Protein AF-H1VRQ5-F1 (afdb_monomer_lite)

Foldseek 3Di:
DDDPDDVVVVVVVVVVVVVVVVVVVVVVVPDPQVVVCVVDVVSVVVVVVVQQVVVVVVQVVLCVLCVVLVHHGDDDRDDVSCVVCVVVSVVSVVSSVVVVVVVVCVVVVVVPPPPPPPPDDDDDDDDDDDDDDPVPDPPDDDVQVVDPDHDDPPDDDADPDPDDPPDPDDPVVVRDDPDD

InterPro domains:
  IPR012588 Exosome-associated factor Rrp6, N-terminal [PF08066] (19-109)
  IPR036397 Ribonuclease H superfamily [G3DSA:3.30.420.10] (130-179)
  IPR045092 Exosome complex exonuclease Rrp6-like [PTHR12124] (11-172)

Secondary structure (DSSP, 8-state):
-PPPPPHHHHHHHHHHHHHHHHHHHHHHHTS-HHHHHHH-HHHHHHHHHHHHHHHHHHHHHHHHHHHHHT-PPPP--SHHHHHHHHHHHHHHHHHHHHHHHHHHHHHHT-S-------------------S----TT-----GGGG-SS---SSSPP-------TT-SS-HHHHS-----

Organism: Colletotrichum higginsianum (strain IMI 349063) (NCBI:txid759273)

Structure (mmCIF, N/CA/C/O backbone):
data_AF-H1VRQ5-F1
#
_entry.id   AF-H1VRQ5-F1
#
loop_
_atom_site.group_PDB
_atom_site.id
_atom_site.type_symbol
_atom_site.label_atom_id
_atom_site.label_alt_id
_atom_site.label_comp_id
_atom_site.label_asym_id
_atom_site.label_entity_id
_atom_site.label_seq_id
_atom_site.pdbx_PDB_ins_code
_atom_site.Cartn_x
_atom_site.Cartn_y
_atom_site.Cartn_z
_atom_site.occupancy
_atom_site.B_iso_or_equiv
_atom_site.auth_seq_id
_atom_site.auth_comp_id
_atom_site.auth_asym_id
_atom_site.auth_atom_id
_atom_site.pdbx_PDB_model_num
ATOM 1 N N . MET A 1 1 ? 25.393 -6.796 2.684 1.00 33.09 1 MET A N 1
ATOM 2 C CA . MET A 1 1 ? 24.780 -7.369 1.469 1.00 33.09 1 MET A CA 1
ATOM 3 C C . MET A 1 1 ? 23.834 -8.470 1.920 1.00 33.09 1 MET A C 1
ATOM 5 O O . MET A 1 1 ? 24.240 -9.618 2.033 1.00 33.09 1 MET A O 1
ATOM 9 N N . THR A 1 2 ? 22.625 -8.101 2.333 1.00 40.09 2 THR A N 1
ATOM 10 C CA . THR A 1 2 ? 21.582 -9.053 2.734 1.00 40.09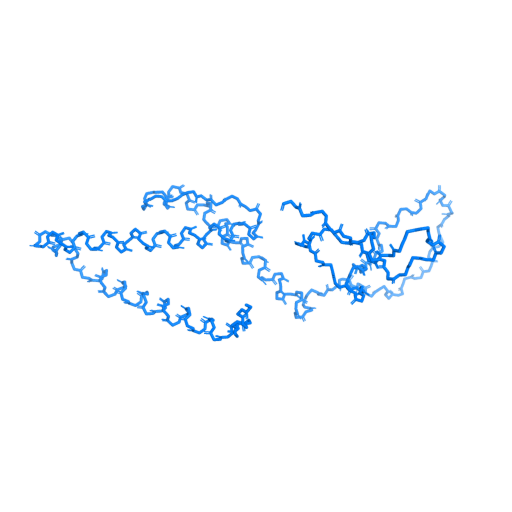 2 THR A CA 1
ATOM 11 C C . THR A 1 2 ? 21.183 -9.836 1.484 1.00 40.09 2 THR A C 1
ATOM 13 O O . THR A 1 2 ? 20.928 -9.220 0.452 1.00 40.09 2 THR A O 1
ATOM 16 N N . SER A 1 3 ? 21.201 -11.170 1.541 1.00 49.97 3 SER A N 1
ATOM 17 C CA . SER A 1 3 ? 20.662 -12.015 0.465 1.00 49.97 3 SER A CA 1
ATOM 18 C C . SER A 1 3 ? 19.262 -11.513 0.091 1.00 49.97 3 SER A C 1
ATOM 20 O O . SER A 1 3 ? 18.534 -11.134 1.016 1.00 49.97 3 SER A O 1
ATOM 22 N N . PRO A 1 4 ? 18.863 -11.500 -1.198 1.00 57.44 4 PRO A N 1
ATOM 23 C CA . PRO A 1 4 ? 17.484 -11.206 -1.562 1.00 57.44 4 PRO A CA 1
ATOM 24 C C . PRO A 1 4 ? 16.604 -12.142 -0.738 1.00 57.44 4 PRO A C 1
ATOM 26 O O . PRO A 1 4 ? 16.779 -13.361 -0.807 1.00 57.44 4 PRO A O 1
ATOM 29 N N . GLN A 1 5 ? 15.757 -11.584 0.129 1.00 63.75 5 GLN A N 1
ATOM 30 C CA . GLN A 1 5 ? 14.740 -12.391 0.785 1.00 63.75 5 GLN A CA 1
ATOM 31 C C . GLN A 1 5 ? 13.939 -13.054 -0.330 1.00 63.75 5 GLN A C 1
ATOM 33 O O . GLN A 1 5 ? 13.560 -12.391 -1.297 1.00 63.75 5 GLN A O 1
ATOM 38 N N . ASP A 1 6 ? 13.742 -14.363 -0.218 1.00 84.50 6 ASP A N 1
ATOM 39 C CA . ASP A 1 6 ? 12.850 -15.078 -1.114 1.00 84.50 6 ASP A CA 1
ATOM 40 C C . ASP A 1 6 ? 11.482 -14.384 -1.071 1.00 84.50 6 ASP A C 1
ATOM 42 O O . ASP A 1 6 ? 10.865 -14.267 -0.008 1.00 84.50 6 ASP A O 1
ATOM 46 N N . PHE A 1 7 ? 11.050 -13.857 -2.219 1.00 88.94 7 PHE A N 1
ATOM 47 C CA . PHE A 1 7 ? 9.819 -13.077 -2.335 1.00 88.94 7 PHE A CA 1
ATOM 48 C C . PHE A 1 7 ? 8.628 -13.857 -1.781 1.00 88.94 7 PHE A C 1
ATOM 50 O O . PHE A 1 7 ? 7.769 -13.271 -1.125 1.00 88.94 7 PHE A O 1
ATOM 57 N N . LYS A 1 8 ? 8.617 -15.182 -1.976 1.00 91.38 8 LYS A N 1
ATOM 58 C CA . LYS A 1 8 ? 7.551 -16.045 -1.475 1.00 91.38 8 LYS A CA 1
ATOM 59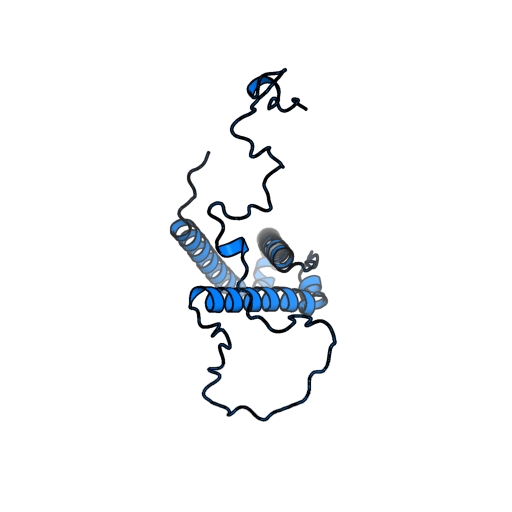 C C . LYS A 1 8 ? 7.488 -16.033 0.051 1.00 91.38 8 LYS A C 1
ATOM 61 O O . LYS A 1 8 ? 6.431 -15.791 0.624 1.00 91.38 8 LYS A O 1
ATOM 66 N N . SER A 1 9 ? 8.634 -16.189 0.704 1.00 92.69 9 SER A N 1
ATOM 67 C CA . SER A 1 9 ? 8.743 -16.096 2.161 1.00 92.69 9 SER A CA 1
ATOM 68 C C . SER A 1 9 ? 8.298 -14.727 2.701 1.00 92.69 9 SER A C 1
ATOM 70 O O . SER A 1 9 ? 7.642 -14.654 3.739 1.00 92.69 9 SER A O 1
ATOM 72 N N . LEU A 1 10 ? 8.629 -13.627 2.015 1.00 93.69 10 LEU A N 1
ATOM 73 C CA . LEU A 1 10 ? 8.163 -12.288 2.400 1.00 93.69 10 LEU A CA 1
ATOM 74 C C . LEU A 1 10 ? 6.642 -12.148 2.232 1.00 93.69 10 LEU A C 1
ATOM 76 O O . LEU A 1 10 ? 5.972 -11.684 3.155 1.00 93.69 10 LEU A O 1
ATOM 80 N N . GLN A 1 11 ? 6.107 -12.574 1.085 1.00 93.69 11 GLN A N 1
ATOM 81 C CA . GLN A 1 11 ? 4.678 -12.552 0.776 1.00 93.69 11 GLN A CA 1
ATOM 82 C C . GLN A 1 11 ? 3.874 -13.309 1.837 1.00 93.69 11 GLN A C 1
ATOM 84 O O . GLN A 1 11 ? 2.943 -12.744 2.405 1.00 93.69 11 GLN A O 1
ATOM 89 N N . ASP A 1 12 ? 4.269 -14.545 2.147 1.00 95.25 12 ASP A N 1
ATOM 90 C CA . ASP A 1 12 ? 3.547 -15.405 3.089 1.00 95.25 12 ASP A CA 1
ATOM 91 C C . ASP A 1 12 ? 3.500 -14.787 4.495 1.00 95.25 12 ASP A C 1
ATOM 93 O O . ASP A 1 12 ? 2.463 -14.803 5.160 1.00 95.25 12 ASP A O 1
ATOM 97 N N . ASN A 1 13 ? 4.605 -14.177 4.937 1.00 95.88 13 ASN A N 1
ATOM 98 C CA . ASN A 1 13 ? 4.672 -13.498 6.230 1.00 95.88 13 ASN A CA 1
ATOM 99 C C . ASN A 1 13 ? 3.766 -12.258 6.285 1.00 95.88 13 ASN A C 1
ATOM 101 O O . ASN A 1 13 ? 3.058 -12.053 7.274 1.00 95.88 13 ASN A O 1
ATOM 105 N N . VAL A 1 14 ? 3.784 -11.430 5.236 1.00 94.62 14 VAL A N 1
ATOM 106 C CA . VAL A 1 14 ? 2.966 -10.209 5.165 1.00 94.62 14 VAL A CA 1
ATOM 107 C C . VAL A 1 14 ? 1.480 -10.555 5.068 1.00 94.62 14 VAL A C 1
ATOM 109 O O . VAL A 1 14 ? 0.673 -9.967 5.788 1.00 94.62 14 VAL A O 1
ATOM 112 N N . GLU A 1 15 ? 1.111 -11.535 4.243 1.00 95.06 15 GLU A N 1
ATOM 113 C CA . GLU A 1 15 ? -0.275 -11.981 4.076 1.00 95.06 15 GLU A CA 1
ATOM 114 C C . GLU A 1 15 ? -0.834 -12.570 5.378 1.00 95.06 15 GLU A C 1
ATOM 116 O O . GLU A 1 15 ? -1.918 -12.185 5.822 1.00 95.06 15 GLU A O 1
ATOM 121 N N . ALA A 1 16 ? -0.071 -13.439 6.050 1.00 97.19 16 ALA A N 1
ATOM 122 C CA . ALA A 1 16 ? -0.476 -14.014 7.329 1.00 97.19 16 ALA A CA 1
ATOM 123 C C . ALA A 1 16 ? -0.697 -12.934 8.402 1.00 97.19 16 ALA A C 1
ATOM 125 O O . ALA A 1 16 ? -1.704 -12.970 9.119 1.00 97.19 16 ALA A O 1
ATOM 126 N N . ALA A 1 17 ? 0.211 -11.954 8.492 1.00 96.38 17 ALA A N 1
ATOM 127 C CA . ALA A 1 17 ? 0.080 -10.829 9.413 1.00 96.38 17 ALA A CA 1
ATOM 128 C C . ALA A 1 17 ? -1.158 -9.976 9.093 1.00 96.38 17 ALA A C 1
ATOM 130 O O . ALA A 1 17 ? -1.945 -9.685 9.994 1.00 96.38 17 ALA A O 1
ATOM 131 N N . LEU A 1 18 ? -1.381 -9.640 7.818 1.00 95.81 18 LEU A N 1
ATOM 132 C CA . LEU A 1 18 ? -2.536 -8.859 7.376 1.00 95.81 18 LEU A CA 1
ATOM 133 C C . LEU A 1 18 ? -3.858 -9.556 7.725 1.00 95.81 18 LEU A C 1
ATOM 135 O O . LEU A 1 18 ? -4.744 -8.943 8.321 1.00 95.81 18 LEU A O 1
ATOM 139 N N . VAL A 1 19 ? -3.982 -10.852 7.423 1.00 97.19 19 VAL A N 1
ATOM 140 C CA . VAL A 1 19 ? -5.185 -11.639 7.739 1.00 97.19 19 VAL A CA 1
ATOM 141 C C . VAL A 1 19 ? -5.435 -11.687 9.248 1.00 97.19 19 VAL A C 1
ATOM 143 O O . VAL A 1 19 ? -6.580 -11.547 9.688 1.00 97.19 19 VAL A O 1
ATOM 146 N N . ALA A 1 20 ? -4.388 -11.872 10.058 1.00 97.62 20 ALA A N 1
ATOM 147 C CA . ALA A 1 20 ? -4.506 -11.869 11.515 1.00 97.62 20 ALA A CA 1
ATOM 148 C C . ALA A 1 20 ? -4.963 -10.502 12.051 1.00 97.62 20 ALA A C 1
ATOM 150 O O . ALA A 1 20 ? -5.848 -10.445 12.914 1.00 97.62 20 ALA A O 1
ATOM 151 N N . THR A 1 21 ? -4.421 -9.409 11.510 1.00 96.31 21 THR A N 1
ATOM 152 C CA . THR A 1 21 ? -4.817 -8.045 11.874 1.00 96.31 21 THR A CA 1
ATOM 153 C C . THR A 1 21 ? -6.273 -7.773 11.507 1.00 96.31 21 THR A C 1
ATOM 155 O O . THR A 1 21 ? -7.036 -7.377 12.383 1.00 96.31 21 THR A O 1
ATOM 158 N N . VAL A 1 22 ? -6.705 -8.075 10.277 1.00 96.50 22 VAL A N 1
ATOM 159 C CA . VAL A 1 22 ? -8.101 -7.876 9.832 1.00 96.50 22 VAL A CA 1
ATOM 160 C C . VAL A 1 22 ? -9.084 -8.666 10.699 1.00 96.50 22 VAL A C 1
ATOM 162 O O . VAL A 1 22 ? -10.098 -8.129 11.144 1.00 96.50 22 VAL A O 1
ATOM 165 N N . LYS A 1 23 ? -8.777 -9.933 11.012 1.00 97.31 23 LYS A N 1
ATOM 166 C CA . LYS A 1 23 ? -9.610 -10.750 11.913 1.00 97.31 23 LYS A CA 1
ATOM 167 C C . LYS A 1 23 ? -9.708 -10.150 13.315 1.00 97.31 23 LYS A C 1
ATOM 169 O O . LYS A 1 23 ? -10.785 -10.164 13.910 1.00 97.31 23 LYS A O 1
ATOM 174 N N . SER A 1 24 ? -8.597 -9.638 13.839 1.00 96.56 24 SER A N 1
ATOM 175 C CA . SER A 1 24 ? -8.550 -9.030 15.171 1.00 96.56 24 SER A CA 1
ATOM 176 C C . SER A 1 24 ? -9.347 -7.729 15.216 1.00 96.56 24 SER A C 1
ATOM 178 O O . SER A 1 24 ? -10.164 -7.564 16.118 1.00 96.56 24 SER A O 1
ATOM 180 N N . VAL A 1 25 ? -9.186 -6.861 14.212 1.00 95.75 25 VAL A N 1
ATOM 181 C CA . VAL A 1 25 ? -9.957 -5.617 14.074 1.00 95.75 25 VAL A CA 1
ATOM 182 C C . VAL A 1 25 ? -11.450 -5.928 14.006 1.00 95.75 25 VAL A C 1
ATOM 184 O O . VAL A 1 25 ? -12.194 -5.428 14.838 1.00 95.75 25 VAL A O 1
ATOM 187 N N . ASN A 1 26 ? -11.885 -6.848 13.139 1.00 96.00 26 ASN A N 1
ATOM 188 C CA . ASN A 1 26 ? -13.300 -7.226 13.038 1.00 96.00 26 ASN A CA 1
ATOM 189 C C . ASN A 1 26 ? -13.881 -7.737 14.366 1.00 96.00 26 ASN A C 1
ATOM 191 O O . ASN A 1 26 ? -15.021 -7.431 14.709 1.00 96.00 26 ASN A O 1
ATOM 195 N N . ARG A 1 27 ? -13.102 -8.507 15.138 1.00 95.75 27 ARG A N 1
ATOM 196 C CA . ARG A 1 27 ? -13.532 -8.997 16.456 1.00 95.75 27 ARG A CA 1
ATOM 197 C C . ARG A 1 27 ? -13.683 -7.865 17.474 1.00 95.75 27 ARG A C 1
ATOM 199 O O . ARG A 1 27 ? -14.607 -7.920 18.284 1.00 95.75 27 ARG A O 1
ATOM 206 N N . VAL A 1 28 ? -12.774 -6.891 17.454 1.00 94.06 28 VAL A N 1
ATOM 207 C CA . VAL A 1 28 ? -12.795 -5.721 18.344 1.00 94.06 28 VAL A CA 1
ATOM 208 C C . VAL A 1 28 ? -13.934 -4.778 17.958 1.00 94.06 28 VAL A C 1
ATOM 210 O O . VAL A 1 28 ? -14.724 -4.411 18.818 1.00 94.06 28 VAL A O 1
ATOM 213 N N . SER A 1 29 ? -14.093 -4.469 16.670 1.00 92.19 29 SER A N 1
ATOM 214 C CA . SER A 1 29 ? -15.159 -3.605 16.144 1.00 92.19 29 SER A CA 1
ATOM 215 C C . SER A 1 29 ? -16.569 -4.158 16.362 1.00 92.19 29 SER A C 1
ATOM 217 O O . SER A 1 29 ? -17.528 -3.397 16.333 1.00 92.19 29 SER A O 1
ATOM 219 N N . ALA A 1 30 ? -16.711 -5.467 16.595 1.00 95.25 30 ALA A N 1
ATOM 220 C CA . ALA A 1 30 ? -17.986 -6.093 16.945 1.00 95.25 30 ALA A CA 1
ATOM 221 C C . ALA A 1 30 ? -18.387 -5.919 18.426 1.00 95.25 30 ALA A C 1
ATOM 223 O O . ALA A 1 30 ? -19.475 -6.345 18.809 1.00 95.25 30 ALA A O 1
ATOM 224 N N . GLN A 1 31 ? -17.515 -5.357 19.268 1.00 94.44 31 GLN A N 1
ATOM 225 C CA . GLN A 1 31 ? -17.811 -5.064 20.674 1.00 94.44 31 GLN A CA 1
ATOM 226 C C . GLN A 1 31 ? -18.404 -3.657 20.840 1.00 94.44 31 GLN A C 1
ATOM 228 O O . GLN A 1 31 ? -18.308 -2.814 19.949 1.00 94.44 31 GLN A O 1
ATOM 233 N N . ASP A 1 32 ? -18.969 -3.376 22.016 1.00 95.31 32 ASP A N 1
ATOM 234 C CA . ASP A 1 32 ? -19.445 -2.037 22.385 1.00 95.31 32 ASP A CA 1
ATOM 235 C C . ASP A 1 32 ? -18.268 -1.129 22.791 1.00 95.31 32 ASP A C 1
ATOM 237 O O . ASP A 1 32 ? -17.971 -0.922 23.971 1.00 95.31 32 ASP A O 1
ATOM 241 N N . LEU A 1 33 ? -17.540 -0.631 21.787 1.00 93.12 33 LEU A N 1
ATOM 242 C CA . LEU A 1 33 ? -16.381 0.242 21.985 1.00 93.12 33 LEU A CA 1
ATOM 243 C C . LEU A 1 33 ? -16.725 1.553 22.716 1.00 93.12 33 LEU A C 1
ATOM 245 O O . LEU A 1 33 ? -15.953 1.923 23.602 1.00 93.12 33 LEU A O 1
ATOM 249 N N . PRO A 1 34 ? -17.851 2.244 22.428 1.00 93.25 34 PRO A N 1
ATOM 250 C CA . PRO A 1 34 ? -18.249 3.429 23.187 1.00 93.25 34 PRO A CA 1
ATOM 251 C C . PRO A 1 34 ? -18.412 3.157 24.685 1.00 93.25 34 PRO A C 1
ATOM 253 O O . PRO A 1 34 ? -17.929 3.943 25.501 1.00 93.25 34 PRO A O 1
ATOM 256 N N . PHE A 1 35 ? -19.035 2.034 25.057 1.00 95.31 35 PHE A N 1
ATOM 257 C CA . PHE A 1 35 ? -19.160 1.645 26.460 1.00 95.31 35 PHE A CA 1
ATOM 258 C C . PHE A 1 35 ? -17.798 1.363 27.100 1.00 95.31 35 PHE A C 1
ATOM 260 O O . PHE A 1 35 ? -17.488 1.915 28.154 1.00 95.31 35 PHE A O 1
ATOM 267 N N . LEU A 1 36 ? -16.961 0.543 26.456 1.00 92.69 36 LEU A N 1
ATOM 268 C CA . LEU A 1 36 ? -15.638 0.190 26.984 1.00 92.69 36 LEU A CA 1
ATOM 269 C C . LEU A 1 36 ? -14.766 1.429 27.205 1.00 92.69 36 LEU A C 1
ATOM 271 O O . LEU A 1 36 ? -14.102 1.544 28.232 1.00 92.69 36 LEU A O 1
ATOM 275 N N . ARG A 1 37 ? -14.841 2.387 26.281 1.00 94.56 37 ARG A N 1
ATOM 276 C CA . ARG A 1 37 ? -14.125 3.662 26.343 1.00 94.56 37 ARG A CA 1
ATOM 277 C C . ARG A 1 37 ? -14.619 4.579 27.465 1.00 94.56 37 ARG A C 1
ATOM 279 O O . ARG A 1 37 ? -13.832 5.340 28.018 1.00 94.56 37 ARG A O 1
ATOM 286 N N . ALA A 1 38 ? -15.905 4.509 27.810 1.00 94.50 38 ALA A N 1
ATOM 287 C CA . ALA A 1 38 ? -16.476 5.251 28.934 1.00 94.50 38 ALA A CA 1
ATOM 288 C C . ALA A 1 38 ? -16.122 4.631 30.297 1.00 94.50 38 ALA A C 1
ATOM 290 O O . ALA A 1 38 ? -16.019 5.351 31.289 1.00 94.50 38 ALA A O 1
ATOM 291 N N . VAL A 1 39 ? -15.954 3.305 30.353 1.00 96.12 39 VAL A N 1
ATOM 292 C CA . VAL A 1 39 ? -15.601 2.568 31.578 1.00 96.12 39 VAL A CA 1
ATOM 293 C C . VAL A 1 39 ? -14.108 2.664 31.887 1.00 96.12 39 VAL A C 1
ATOM 295 O O . VAL A 1 39 ? -13.740 2.821 33.050 1.00 96.12 39 VAL A O 1
ATOM 298 N N . ASP A 1 40 ? -13.261 2.577 30.864 1.00 94.44 40 ASP A N 1
ATOM 299 C CA . ASP A 1 40 ? -11.809 2.635 30.994 1.00 94.44 40 ASP A CA 1
ATOM 300 C C . ASP A 1 40 ? -11.211 3.573 29.929 1.00 94.44 40 ASP A C 1
ATOM 302 O O . ASP A 1 40 ? -11.125 3.206 28.752 1.00 94.44 40 ASP A O 1
ATOM 306 N N . PRO A 1 41 ? -10.765 4.782 30.323 1.00 91.75 41 PRO A N 1
ATOM 307 C CA . PRO A 1 41 ? -10.135 5.725 29.404 1.00 91.75 41 PRO A CA 1
ATOM 308 C C . PRO A 1 41 ? -8.885 5.173 28.703 1.00 91.75 41 PRO A C 1
ATOM 310 O O . PRO A 1 41 ? -8.631 5.544 27.558 1.00 91.75 41 PRO A O 1
ATOM 313 N N . SER A 1 42 ? -8.138 4.259 29.339 1.00 94.69 42 SER A N 1
ATOM 314 C CA . SER A 1 42 ? -6.915 3.687 28.754 1.00 94.69 42 SER A CA 1
ATOM 315 C C . SER A 1 42 ? -7.203 2.840 27.511 1.00 94.69 42 SER A C 1
ATOM 317 O O . SER A 1 42 ? -6.435 2.858 26.553 1.00 94.69 42 SER A O 1
ATOM 319 N N . VAL A 1 43 ? -8.371 2.186 27.462 1.00 93.12 43 VAL A N 1
ATOM 320 C CA . VAL A 1 43 ? -8.842 1.456 26.274 1.00 93.12 43 VAL A CA 1
ATOM 321 C C . VAL A 1 43 ? -9.062 2.409 25.099 1.00 93.12 43 VAL A C 1
ATOM 323 O O . VAL A 1 43 ? -8.797 2.047 23.953 1.00 93.12 43 VAL A O 1
ATOM 326 N N . GLY A 1 44 ? -9.534 3.628 25.370 1.00 92.56 44 GLY A N 1
ATOM 327 C CA . GLY A 1 44 ? -9.688 4.671 24.359 1.00 92.56 44 GLY A CA 1
ATOM 328 C C . GLY A 1 44 ? -8.354 5.110 23.766 1.00 92.56 44 GLY A C 1
ATOM 329 O O . GLY A 1 44 ? -8.218 5.136 22.545 1.00 92.56 44 GLY A O 1
ATOM 330 N N . GLU A 1 45 ? -7.374 5.401 24.624 1.00 94.81 45 GLU A N 1
ATOM 331 C CA . GLU A 1 45 ? -6.023 5.805 24.212 1.00 94.81 45 GLU A CA 1
ATOM 332 C C . GLU A 1 45 ? -5.329 4.713 23.386 1.00 94.81 45 GLU A C 1
ATOM 334 O O . GLU A 1 45 ? -4.766 4.990 22.324 1.00 94.81 45 GLU A O 1
ATOM 339 N N . ASP A 1 46 ? -5.424 3.454 23.825 1.00 94.31 46 ASP A N 1
ATOM 340 C CA . ASP A 1 46 ? -4.861 2.319 23.098 1.00 94.31 46 ASP A CA 1
ATOM 341 C C . ASP A 1 46 ? -5.527 2.130 21.729 1.00 94.31 46 ASP A C 1
ATOM 343 O O . ASP A 1 46 ? -4.838 1.885 20.732 1.00 94.31 46 ASP A O 1
ATOM 347 N N . LEU A 1 47 ? -6.857 2.254 21.655 1.00 93.62 47 LEU A N 1
ATOM 348 C CA . LEU A 1 47 ? -7.606 2.118 20.406 1.00 93.62 47 LEU A CA 1
ATOM 349 C C . LEU A 1 47 ? -7.229 3.214 19.402 1.00 93.62 47 LEU A C 1
ATOM 351 O O . LEU A 1 47 ? -7.016 2.909 18.225 1.00 93.62 47 LEU A O 1
ATOM 355 N N . ASP A 1 48 ? -7.097 4.457 19.859 1.00 93.19 48 ASP A N 1
ATOM 356 C CA . ASP A 1 48 ? -6.668 5.574 19.016 1.00 93.19 48 ASP A CA 1
ATOM 357 C C . ASP A 1 48 ? -5.248 5.346 18.504 1.00 93.19 48 ASP A C 1
ATOM 359 O O . ASP A 1 48 ? -5.015 5.389 17.298 1.00 93.19 48 ASP A O 1
ATOM 363 N N . ALA A 1 49 ? -4.313 4.973 19.385 1.00 94.56 49 ALA A N 1
ATOM 364 C CA . ALA A 1 49 ? -2.932 4.700 19.001 1.00 94.56 49 ALA A CA 1
ATOM 365 C C . ALA A 1 49 ? -2.821 3.579 17.951 1.00 94.56 49 ALA A C 1
ATOM 367 O O . ALA A 1 49 ? -1.990 3.649 17.038 1.00 94.56 49 ALA A O 1
ATOM 368 N N . LYS A 1 50 ? -3.648 2.525 18.046 1.00 94.69 50 LYS A N 1
ATOM 369 C CA . LYS A 1 50 ? -3.688 1.475 17.011 1.00 94.69 50 LYS A CA 1
ATOM 370 C C . LYS A 1 50 ? -4.335 1.962 15.719 1.00 94.69 50 LYS A C 1
ATOM 372 O O . LYS A 1 50 ? -3.841 1.604 14.651 1.00 94.69 50 LYS A O 1
ATOM 377 N N . THR A 1 51 ? -5.389 2.768 15.804 1.00 93.56 51 THR A N 1
ATOM 378 C CA . THR A 1 51 ? -6.075 3.338 14.637 1.00 93.56 51 THR A CA 1
ATOM 379 C C . THR A 1 51 ? -5.135 4.250 13.850 1.00 93.56 51 THR A C 1
ATOM 381 O O . THR A 1 51 ? -4.961 4.040 12.650 1.00 93.56 51 THR A O 1
ATOM 384 N N . THR A 1 52 ? -4.424 5.157 14.527 1.00 94.88 52 THR A N 1
ATOM 385 C CA . THR A 1 52 ? -3.397 6.019 13.920 1.00 94.88 52 THR A CA 1
ATOM 386 C C . THR A 1 52 ? -2.309 5.196 13.240 1.00 94.88 52 THR A C 1
ATOM 388 O O . THR A 1 52 ? -1.997 5.429 12.078 1.00 94.88 52 THR A O 1
ATOM 391 N N . ARG A 1 53 ? -1.784 4.157 13.901 1.00 94.94 53 ARG A N 1
ATOM 392 C CA . ARG A 1 53 ? -0.762 3.289 13.296 1.00 94.94 53 ARG A CA 1
ATOM 393 C C . ARG A 1 53 ? -1.259 2.572 12.034 1.00 94.94 53 ARG A C 1
ATOM 395 O O . ARG A 1 53 ? -0.492 2.393 11.089 1.00 94.94 53 ARG A O 1
ATOM 402 N N . ILE A 1 54 ? -2.507 2.102 12.022 1.00 94.50 54 ILE A N 1
ATOM 403 C CA . ILE A 1 54 ? -3.099 1.459 10.836 1.00 94.50 54 ILE A CA 1
ATOM 404 C C . ILE A 1 54 ? -3.250 2.478 9.704 1.00 94.50 54 ILE A C 1
ATOM 406 O O . ILE A 1 54 ? -2.938 2.152 8.556 1.00 94.50 54 ILE A O 1
ATOM 410 N N . LEU A 1 55 ? -3.671 3.703 10.023 1.00 94.94 55 LEU A N 1
ATOM 411 C CA . LEU A 1 55 ? -3.776 4.790 9.057 1.00 94.94 55 LEU A CA 1
ATOM 412 C C . LEU A 1 55 ? -2.407 5.137 8.459 1.00 94.94 55 LEU A C 1
ATOM 414 O O . LEU A 1 55 ? -2.259 5.106 7.244 1.00 94.94 55 LEU A O 1
ATOM 418 N N . GLU A 1 56 ? -1.378 5.343 9.282 1.00 94.75 56 GLU A N 1
ATOM 419 C CA . GLU A 1 56 ? -0.006 5.628 8.833 1.00 94.75 56 GLU A CA 1
ATOM 420 C C . GLU A 1 56 ? 0.542 4.559 7.876 1.00 94.75 56 GLU A C 1
ATOM 422 O O . GLU A 1 56 ? 1.124 4.875 6.831 1.00 94.75 56 GLU A O 1
ATOM 427 N N . LEU A 1 57 ? 0.347 3.278 8.213 1.00 94.94 57 LEU A N 1
ATOM 428 C CA . LEU A 1 57 ? 0.768 2.159 7.368 1.00 94.94 57 LEU A CA 1
ATOM 429 C C . LEU A 1 57 ? 0.016 2.152 6.034 1.00 94.94 57 LEU A C 1
ATOM 431 O O . LEU A 1 57 ? 0.632 1.977 4.982 1.00 94.94 57 LEU A O 1
ATOM 435 N N . SER A 1 58 ? -1.297 2.381 6.071 1.00 94.19 58 SER A N 1
ATOM 436 C CA . SER A 1 58 ? -2.144 2.435 4.876 1.00 94.19 58 SER A CA 1
ATOM 437 C C . SER A 1 58 ? -1.752 3.607 3.972 1.00 94.19 58 SER A C 1
ATOM 439 O O . SER A 1 58 ? -1.576 3.423 2.769 1.00 94.19 58 SER A O 1
ATOM 441 N N . THR A 1 59 ? -1.503 4.784 4.549 1.00 94.62 59 THR A N 1
ATOM 442 C CA . THR A 1 59 ? -1.033 5.982 3.839 1.00 94.62 59 THR A CA 1
ATOM 443 C C . THR A 1 59 ? 0.350 5.770 3.227 1.00 94.62 59 THR A C 1
ATOM 445 O O . THR A 1 59 ? 0.602 6.196 2.103 1.00 94.62 59 THR A O 1
ATOM 448 N N . THR A 1 60 ? 1.252 5.069 3.919 1.00 95.38 60 THR A N 1
ATOM 449 C CA . THR A 1 60 ? 2.586 4.736 3.391 1.00 95.38 60 THR A CA 1
ATOM 450 C C . THR A 1 60 ? 2.496 3.790 2.192 1.00 95.38 60 THR A C 1
ATOM 452 O O . THR A 1 60 ? 3.164 4.009 1.180 1.00 95.38 60 THR A O 1
ATOM 455 N N . LEU A 1 61 ? 1.640 2.766 2.271 1.00 94.00 61 LEU A N 1
ATOM 456 C CA . LEU A 1 61 ? 1.384 1.862 1.147 1.00 94.00 61 LEU A CA 1
ATOM 457 C C . LEU A 1 61 ? 0.756 2.603 -0.037 1.00 94.00 61 LEU A C 1
ATOM 459 O O . LEU A 1 61 ? 1.179 2.402 -1.173 1.00 94.00 61 LEU A O 1
ATOM 463 N N . LEU A 1 62 ? -0.195 3.501 0.227 1.00 95.62 62 LEU A N 1
ATOM 464 C CA . LEU A 1 62 ? -0.830 4.315 -0.804 1.00 95.62 62 LEU A CA 1
ATOM 465 C C . LEU A 1 62 ? 0.172 5.260 -1.487 1.00 95.62 62 LEU A C 1
ATOM 467 O O . LEU A 1 62 ? 0.166 5.363 -2.710 1.00 95.62 62 LEU A O 1
ATOM 471 N N . LYS A 1 63 ? 1.072 5.892 -0.719 1.00 95.75 63 LYS A N 1
ATOM 472 C CA . LYS A 1 63 ? 2.182 6.713 -1.238 1.00 95.75 63 LYS A CA 1
ATOM 473 C C . LYS A 1 63 ? 3.081 5.899 -2.169 1.00 95.75 63 LYS A C 1
ATOM 475 O O . LYS A 1 63 ? 3.275 6.282 -3.319 1.00 95.75 63 LYS A O 1
ATOM 480 N N . SER A 1 64 ? 3.512 4.716 -1.730 1.00 95.25 64 SER A N 1
ATOM 481 C CA . SER A 1 64 ? 4.309 3.816 -2.572 1.00 95.25 64 SER A CA 1
ATOM 482 C C . SER A 1 64 ? 3.573 3.375 -3.844 1.00 95.25 64 SER A C 1
ATOM 484 O O . SER A 1 64 ? 4.198 3.239 -4.894 1.00 95.25 64 SER A O 1
ATOM 486 N N . ALA A 1 65 ? 2.266 3.120 -3.767 1.00 94.81 65 ALA A N 1
ATOM 487 C CA . ALA A 1 65 ? 1.450 2.737 -4.917 1.00 94.81 65 ALA A CA 1
ATOM 488 C C . ALA A 1 65 ? 1.298 3.886 -5.926 1.00 94.81 65 ALA A C 1
ATOM 490 O O . ALA A 1 65 ? 1.421 3.676 -7.136 1.00 94.81 65 ALA A O 1
ATOM 491 N N . ALA A 1 66 ? 1.076 5.104 -5.430 1.00 94.56 66 ALA A N 1
ATOM 492 C CA . ALA A 1 66 ? 0.967 6.302 -6.249 1.00 94.56 66 ALA A CA 1
ATOM 493 C C . ALA A 1 66 ? 2.278 6.594 -6.990 1.00 94.56 66 ALA A C 1
ATOM 495 O O . ALA A 1 66 ? 2.244 6.816 -8.200 1.00 94.56 66 ALA A O 1
ATOM 496 N N . ASP A 1 67 ? 3.424 6.469 -6.313 1.00 94.56 67 ASP A N 1
ATOM 497 C CA . ASP A 1 67 ? 4.750 6.649 -6.916 1.00 94.56 67 ASP A CA 1
ATOM 498 C C . ASP A 1 67 ? 4.972 5.690 -8.096 1.00 94.56 67 ASP A C 1
ATOM 500 O O . ASP A 1 67 ? 5.405 6.099 -9.175 1.00 94.56 67 ASP A O 1
ATOM 504 N N . VAL A 1 68 ? 4.603 4.412 -7.933 1.00 91.38 68 VAL A N 1
ATOM 505 C CA . VAL A 1 68 ? 4.676 3.409 -9.011 1.00 91.38 68 VAL A CA 1
ATOM 506 C C . VAL A 1 68 ? 3.753 3.774 -10.174 1.00 91.38 68 VAL A C 1
ATOM 508 O O . VAL A 1 68 ? 4.075 3.499 -11.335 1.00 91.38 68 VAL A O 1
ATOM 511 N N . CYS A 1 69 ? 2.613 4.404 -9.897 1.00 91.00 69 CYS A N 1
ATOM 512 C CA . CYS A 1 69 ? 1.652 4.841 -10.906 1.00 91.00 69 CYS A CA 1
ATOM 513 C C . CYS A 1 69 ? 1.983 6.203 -11.534 1.00 91.00 69 CYS A C 1
ATOM 515 O O . CYS A 1 69 ? 1.418 6.523 -12.577 1.00 91.00 69 CYS A O 1
ATOM 517 N N . GLY A 1 70 ? 2.930 6.963 -10.976 1.00 91.44 70 GLY A N 1
ATOM 518 C CA . GLY A 1 70 ? 3.195 8.346 -11.380 1.00 91.44 70 GLY A CA 1
ATOM 519 C C . GLY A 1 70 ? 2.081 9.313 -10.964 1.00 91.44 70 GLY A C 1
ATOM 520 O O . GLY A 1 70 ? 1.862 10.322 -11.632 1.00 91.44 70 GLY A O 1
ATOM 521 N N . LEU A 1 71 ? 1.356 8.982 -9.895 1.00 92.62 71 LEU A N 1
ATOM 522 C CA . LEU A 1 71 ? 0.282 9.781 -9.315 1.00 92.62 71 LEU A CA 1
ATOM 523 C C . LEU A 1 71 ? 0.742 10.424 -8.005 1.00 92.62 71 LEU A C 1
ATOM 525 O O . LEU A 1 71 ? 1.663 9.942 -7.352 1.00 92.62 71 LEU A O 1
ATOM 529 N N . ASN A 1 72 ? 0.063 11.494 -7.595 1.00 91.06 72 ASN A N 1
ATOM 530 C CA . ASN A 1 72 ? 0.282 12.097 -6.284 1.00 91.06 72 ASN A CA 1
ATOM 531 C C . ASN A 1 72 ? -0.635 11.428 -5.262 1.00 91.06 72 ASN A C 1
ATOM 533 O O . ASN A 1 72 ? -1.855 11.437 -5.433 1.00 91.06 72 ASN A O 1
ATOM 537 N N . ALA A 1 73 ? -0.061 10.879 -4.195 1.00 91.19 73 ALA A N 1
ATOM 538 C CA . ALA A 1 73 ? -0.858 10.347 -3.101 1.00 91.19 73 ALA A CA 1
ATOM 539 C C . ALA A 1 73 ? -1.499 11.472 -2.273 1.00 91.19 73 ALA A C 1
ATOM 541 O O . ALA A 1 73 ? -0.832 12.474 -1.988 1.00 91.19 73 ALA A O 1
ATOM 542 N N . PRO A 1 74 ? -2.763 11.308 -1.846 1.00 91.38 74 PRO A N 1
ATOM 543 C CA . PRO A 1 74 ? -3.361 12.200 -0.870 1.00 91.38 74 PRO A CA 1
ATOM 544 C C . PRO A 1 74 ? -2.621 12.082 0.465 1.00 91.38 74 PRO A C 1
ATOM 546 O O . PRO A 1 74 ? -2.185 10.998 0.857 1.00 91.38 74 PRO A O 1
ATOM 549 N N . ASP A 1 75 ? -2.507 13.195 1.184 1.00 90.69 75 ASP A N 1
ATOM 550 C CA . ASP A 1 75 ? -2.228 13.118 2.618 1.00 90.69 75 ASP A CA 1
ATOM 551 C C . ASP A 1 75 ? -3.472 12.592 3.344 1.00 90.69 75 ASP A C 1
ATOM 553 O O . ASP A 1 75 ? -4.569 12.779 2.837 1.00 90.69 75 ASP A O 1
ATOM 557 N N . LEU A 1 76 ? -3.337 11.893 4.463 1.00 93.06 76 LEU A N 1
ATOM 558 C CA . LEU A 1 76 ? -4.481 11.382 5.230 1.00 93.06 76 LEU A CA 1
ATOM 559 C C . LEU A 1 76 ? -4.083 11.425 6.706 1.00 93.06 76 LEU A C 1
ATOM 561 O O . LEU A 1 76 ? -3.199 10.664 7.109 1.00 93.06 76 LEU A O 1
ATOM 565 N N . GLU A 1 77 ? -4.678 12.334 7.475 1.00 90.31 77 GLU A N 1
ATOM 566 C CA . GLU A 1 77 ? -4.385 12.519 8.901 1.00 90.31 77 GLU A CA 1
ATOM 567 C C . GLU A 1 77 ? -5.403 11.789 9.779 1.00 90.31 77 GLU A C 1
ATOM 569 O O . GLU A 1 77 ? -5.034 11.203 10.799 1.00 90.31 77 GLU A O 1
ATOM 574 N N . ASP A 1 78 ? -6.668 11.771 9.357 1.00 90.56 78 ASP A N 1
ATOM 575 C CA . ASP A 1 78 ? -7.769 11.148 10.086 1.00 90.56 78 ASP A CA 1
ATOM 576 C C . ASP A 1 78 ? -8.769 10.414 9.172 1.00 90.56 78 ASP A C 1
ATOM 578 O O . ASP A 1 78 ? -8.510 10.137 8.000 1.00 90.56 78 ASP A O 1
ATOM 582 N N . THR A 1 79 ? -9.909 10.016 9.741 1.00 88.38 79 THR A N 1
ATOM 583 C CA . THR A 1 79 ? -10.984 9.331 9.017 1.00 88.38 79 THR A CA 1
ATOM 584 C C . THR A 1 79 ? -11.759 10.244 8.076 1.00 88.38 79 THR A C 1
ATOM 586 O O . THR A 1 79 ? -12.192 9.783 7.022 1.00 88.38 79 THR A O 1
ATOM 589 N N . ASP A 1 80 ? -11.917 11.521 8.420 1.00 92.44 80 ASP A N 1
ATOM 590 C CA . ASP A 1 80 ? -12.684 12.473 7.612 1.00 92.44 80 ASP A CA 1
ATOM 591 C C . ASP A 1 80 ? -11.945 12.762 6.299 1.00 92.44 80 ASP A C 1
ATOM 593 O O . ASP A 1 80 ? -12.539 12.854 5.221 1.00 92.44 80 ASP A O 1
ATOM 597 N N . ASP A 1 81 ? -10.617 12.798 6.367 1.00 93.19 81 ASP A N 1
ATOM 598 C CA . ASP A 1 81 ? -9.744 12.893 5.210 1.00 93.19 81 ASP A CA 1
ATOM 599 C C . ASP A 1 81 ? -9.914 11.745 4.215 1.00 93.19 81 ASP A C 1
ATOM 601 O O . ASP A 1 81 ? -9.838 11.972 3.002 1.00 93.19 81 ASP A O 1
ATOM 605 N N . ILE A 1 82 ? -10.152 10.525 4.707 1.00 93.31 82 ILE A N 1
ATOM 606 C CA . ILE A 1 82 ? -10.395 9.350 3.860 1.00 93.31 82 ILE A CA 1
ATOM 607 C C . ILE A 1 82 ? -11.667 9.570 3.048 1.00 93.31 82 ILE A C 1
ATOM 609 O O . ILE A 1 82 ? -11.655 9.370 1.833 1.00 93.31 82 ILE A O 1
ATOM 613 N N . ASP A 1 83 ? -12.736 10.035 3.692 1.00 94.50 83 ASP A N 1
ATOM 614 C CA . ASP A 1 83 ? -14.015 10.293 3.033 1.00 94.50 83 ASP A CA 1
ATOM 615 C C . ASP A 1 83 ? -13.903 11.445 2.025 1.00 94.50 83 ASP A C 1
ATOM 617 O O . ASP A 1 83 ? -14.366 11.341 0.883 1.00 94.50 83 ASP A O 1
ATOM 621 N N . MET A 1 84 ? -13.226 12.534 2.401 1.00 95.56 84 MET A N 1
ATOM 622 C CA . MET A 1 84 ? -13.024 13.695 1.529 1.00 95.56 84 MET A CA 1
ATOM 623 C C . MET A 1 84 ? -12.161 13.368 0.306 1.00 95.56 84 MET A C 1
ATOM 625 O O . MET A 1 84 ? -12.409 13.885 -0.790 1.00 95.56 84 MET A O 1
ATOM 629 N N . ARG A 1 85 ? -11.150 12.508 0.472 1.00 94.44 85 ARG A N 1
ATOM 630 C CA . ARG A 1 85 ? -10.153 12.183 -0.561 1.00 94.44 85 ARG A CA 1
ATOM 631 C C . ARG A 1 85 ? -10.360 10.804 -1.184 1.00 94.44 85 ARG A C 1
ATOM 633 O O . ARG A 1 85 ? -9.532 10.377 -1.988 1.00 94.44 85 ARG A O 1
ATOM 640 N N . TRP A 1 86 ? -11.498 10.159 -0.915 1.00 96.00 86 TRP A N 1
ATOM 641 C CA . TRP A 1 86 ? -11.824 8.804 -1.370 1.00 96.00 86 TRP A CA 1
ATOM 642 C C . TRP A 1 86 ? -11.606 8.597 -2.869 1.00 96.00 86 TRP A C 1
ATOM 644 O O . TRP A 1 86 ? -11.022 7.601 -3.283 1.00 96.00 86 TRP A O 1
ATOM 654 N N . ARG A 1 87 ? -12.001 9.576 -3.696 1.00 95.69 87 ARG A N 1
ATOM 655 C CA . ARG A 1 87 ? -11.788 9.519 -5.153 1.00 95.69 87 ARG A CA 1
ATOM 656 C C . ARG A 1 87 ? -10.314 9.356 -5.519 1.00 95.69 87 ARG A C 1
ATOM 658 O O . ARG A 1 87 ? -9.986 8.485 -6.306 1.00 95.69 87 ARG A O 1
ATOM 665 N N . SER A 1 88 ? -9.432 10.134 -4.892 1.00 94.75 88 SER A N 1
ATOM 666 C CA . SER A 1 88 ? -7.992 10.050 -5.147 1.00 94.75 88 SER A CA 1
ATOM 667 C C . SER A 1 88 ? -7.412 8.703 -4.721 1.00 94.75 88 SER A C 1
ATOM 669 O O . SER A 1 88 ? -6.489 8.215 -5.365 1.00 94.75 88 SER A O 1
ATOM 671 N N . ILE A 1 89 ? -7.931 8.111 -3.640 1.00 95.94 89 ILE A N 1
ATOM 672 C CA . ILE A 1 89 ? -7.526 6.776 -3.185 1.00 95.94 89 ILE A CA 1
ATOM 673 C C . ILE A 1 89 ? -7.928 5.734 -4.235 1.00 95.94 89 ILE A C 1
ATOM 675 O O . ILE A 1 89 ? -7.097 4.921 -4.636 1.00 95.94 89 ILE A O 1
ATOM 679 N N . VAL A 1 90 ? -9.177 5.788 -4.711 1.00 96.56 90 VAL A N 1
ATOM 680 C CA . VAL A 1 90 ? -9.699 4.885 -5.749 1.00 96.56 90 VAL A CA 1
ATOM 681 C C . VAL A 1 90 ? -8.901 5.012 -7.046 1.00 96.56 90 VAL A C 1
ATOM 683 O O . VAL A 1 90 ? -8.464 3.994 -7.568 1.00 96.56 90 VAL A O 1
ATOM 686 N N . ASP A 1 91 ? -8.611 6.232 -7.507 1.00 96.31 91 ASP A N 1
ATOM 687 C CA . ASP A 1 91 ? -7.836 6.465 -8.734 1.00 96.31 91 ASP A CA 1
ATOM 688 C C . ASP A 1 91 ? -6.447 5.795 -8.680 1.00 96.31 91 ASP A C 1
ATOM 690 O O . ASP A 1 91 ? -5.969 5.232 -9.671 1.00 96.31 91 ASP A O 1
ATOM 694 N N . ILE A 1 92 ? -5.791 5.821 -7.512 1.00 96.75 92 ILE A N 1
ATOM 695 C CA . ILE A 1 92 ? -4.498 5.155 -7.301 1.00 96.75 92 ILE A CA 1
ATOM 696 C C . ILE A 1 92 ? -4.661 3.635 -7.343 1.00 96.75 92 ILE A C 1
ATOM 698 O O . ILE A 1 92 ? -3.872 2.960 -8.003 1.00 96.75 92 ILE A O 1
ATOM 702 N N . VAL A 1 93 ? -5.670 3.091 -6.658 1.00 96.31 93 VAL A N 1
ATOM 703 C CA . VAL A 1 93 ? -5.932 1.644 -6.636 1.00 96.31 93 VAL A CA 1
ATOM 704 C C . VAL A 1 93 ? -6.248 1.125 -8.039 1.00 96.31 93 VAL A C 1
ATOM 706 O O . VAL A 1 93 ? -5.647 0.139 -8.462 1.00 96.31 93 VAL A O 1
ATOM 709 N N . ASP A 1 94 ? -7.108 1.813 -8.789 1.00 97.00 94 ASP A N 1
ATOM 710 C CA . ASP A 1 94 ? -7.461 1.444 -10.163 1.00 97.00 94 ASP A CA 1
ATOM 711 C C . ASP A 1 94 ? -6.233 1.474 -11.082 1.00 97.00 94 ASP A C 1
ATOM 713 O O . ASP A 1 94 ? -6.014 0.546 -11.861 1.00 97.00 94 ASP A O 1
ATOM 717 N N . SER A 1 95 ? -5.363 2.476 -10.926 1.00 96.06 95 SER A N 1
ATOM 718 C CA . SER A 1 95 ? -4.109 2.569 -11.686 1.00 96.06 95 SER A CA 1
ATOM 719 C C . SER A 1 95 ? -3.139 1.424 -11.374 1.00 96.06 95 SER A C 1
ATOM 721 O O . SER A 1 95 ? -2.443 0.931 -12.266 1.00 96.06 95 SER A O 1
ATOM 723 N N . VAL A 1 96 ? -3.081 0.968 -10.116 1.00 96.62 96 VAL A N 1
ATOM 724 C CA . VAL A 1 96 ? -2.283 -0.209 -9.738 1.00 96.62 96 VAL A CA 1
ATOM 725 C C . VAL A 1 96 ? -2.849 -1.471 -10.381 1.00 96.62 96 VAL A C 1
ATOM 727 O O . VAL A 1 96 ? -2.076 -2.278 -10.901 1.00 96.62 96 VAL A O 1
ATOM 730 N N . LEU A 1 97 ? -4.172 -1.643 -10.371 1.00 96.25 97 LEU A N 1
ATOM 731 C CA . LEU A 1 97 ? -4.829 -2.801 -10.976 1.00 96.25 97 LEU A CA 1
ATOM 732 C C . LEU A 1 97 ? -4.647 -2.825 -12.500 1.00 96.25 97 LEU A C 1
ATOM 734 O O . LEU A 1 97 ? -4.291 -3.866 -13.041 1.00 96.25 97 LEU A O 1
ATOM 738 N N . GLU A 1 98 ? -4.751 -1.682 -13.182 1.00 95.44 98 GLU A N 1
ATOM 739 C CA . GLU A 1 98 ? -4.479 -1.580 -14.624 1.00 95.44 98 GLU A CA 1
ATOM 740 C C . GLU A 1 98 ? -3.033 -1.984 -14.963 1.00 95.44 98 GLU A C 1
ATOM 742 O O . GLU A 1 98 ? -2.774 -2.706 -15.934 1.00 95.44 98 GLU A O 1
ATOM 747 N N . LYS A 1 99 ? -2.062 -1.561 -14.142 1.00 93.81 99 LYS A N 1
ATOM 748 C CA . LYS A 1 99 ? -0.659 -1.970 -14.302 1.00 93.81 99 LYS A CA 1
ATOM 749 C C . LYS A 1 99 ? -0.453 -3.453 -14.027 1.00 93.81 99 LYS A C 1
ATOM 751 O O . LYS A 1 99 ? 0.339 -4.084 -14.728 1.00 93.81 99 LYS A O 1
ATOM 756 N N . ALA A 1 100 ? -1.139 -4.004 -13.029 1.00 94.12 100 ALA A N 1
ATOM 757 C CA . ALA A 1 100 ? -1.089 -5.427 -12.730 1.00 94.12 100 ALA A CA 1
ATOM 758 C C . ALA A 1 100 ? -1.630 -6.246 -13.910 1.00 94.12 100 ALA A C 1
ATOM 760 O O . ALA A 1 100 ? -0.920 -7.127 -14.396 1.00 94.12 100 ALA A O 1
ATOM 761 N N . ASP A 1 101 ? -2.798 -5.892 -14.444 1.00 92.12 101 ASP A N 1
ATOM 762 C CA . ASP A 1 101 ? -3.385 -6.549 -15.616 1.00 92.12 101 ASP A CA 1
ATOM 763 C C . ASP A 1 101 ? -2.461 -6.444 -16.834 1.00 92.12 101 ASP A C 1
ATOM 765 O O . ASP A 1 101 ? -2.146 -7.455 -17.461 1.00 92.12 101 ASP A O 1
ATOM 769 N N . THR A 1 102 ? -1.902 -5.256 -17.096 1.00 90.44 102 THR A N 1
ATOM 770 C CA . THR A 1 102 ? -0.912 -5.061 -18.169 1.00 90.44 102 THR A CA 1
ATOM 771 C C . THR A 1 102 ? 0.304 -5.975 -17.986 1.00 90.44 102 THR A C 1
ATOM 773 O O . THR A 1 102 ? 0.767 -6.596 -18.941 1.00 90.44 102 THR A O 1
ATOM 776 N N . SER A 1 103 ? 0.824 -6.098 -16.760 1.00 89.56 103 SER A N 1
ATOM 777 C CA . SER A 1 103 ? 1.979 -6.956 -16.474 1.00 89.56 103 SER A CA 1
ATOM 778 C C . SER A 1 103 ? 1.670 -8.445 -16.668 1.00 89.56 103 SER A C 1
ATOM 780 O O . SER A 1 103 ? 2.513 -9.197 -17.164 1.00 89.56 103 SER A O 1
ATOM 782 N N . ILE A 1 104 ? 0.446 -8.870 -16.337 1.00 91.81 104 ILE A N 1
ATOM 783 C CA . ILE A 1 104 ? -0.031 -10.237 -16.555 1.00 91.81 104 ILE A CA 1
ATOM 784 C C . ILE A 1 104 ? -0.193 -10.497 -18.055 1.00 91.81 104 ILE A C 1
ATOM 786 O O . ILE A 1 104 ? 0.240 -11.545 -18.538 1.00 91.81 104 ILE A O 1
ATOM 790 N N . ASP A 1 105 ? -0.744 -9.552 -18.817 1.00 89.38 105 ASP A N 1
ATOM 791 C CA . ASP A 1 105 ? -0.891 -9.660 -20.271 1.00 89.38 105 ASP A CA 1
ATOM 792 C C . ASP A 1 105 ? 0.461 -9.747 -20.992 1.00 89.38 105 ASP A C 1
ATOM 794 O O . ASP A 1 105 ? 0.622 -10.529 -21.937 1.00 89.38 105 ASP A O 1
ATOM 798 N N . GLU A 1 106 ? 1.447 -8.970 -20.538 1.00 88.44 106 GLU A N 1
ATOM 799 C CA . GLU A 1 106 ? 2.821 -9.014 -21.040 1.00 88.44 106 GLU A CA 1
ATOM 800 C C . GLU A 1 106 ? 3.508 -10.346 -20.706 1.00 88.44 106 GLU A C 1
ATOM 802 O O . GLU A 1 106 ? 4.170 -10.925 -21.571 1.00 88.44 106 GLU A O 1
ATOM 807 N N . TYR A 1 107 ? 3.325 -10.865 -19.486 1.00 83.81 107 TYR A N 1
ATOM 808 C CA . TYR A 1 107 ? 3.918 -12.133 -19.052 1.00 83.81 107 TYR A CA 1
ATOM 809 C C . TYR A 1 107 ? 3.292 -13.350 -19.745 1.00 83.81 107 TYR A C 1
ATOM 811 O O . TYR A 1 107 ? 3.994 -14.262 -20.179 1.00 83.81 107 TYR A O 1
ATOM 819 N N . THR A 1 108 ? 1.965 -13.368 -19.865 1.00 85.44 108 THR A N 1
ATOM 820 C CA . THR A 1 108 ? 1.219 -14.477 -20.481 1.00 85.44 108 THR A CA 1
ATOM 821 C C . THR A 1 108 ? 1.269 -14.448 -22.008 1.00 85.44 108 THR A C 1
ATOM 823 O O . THR A 1 108 ? 0.894 -15.427 -22.655 1.00 85.44 108 THR A O 1
ATOM 826 N N . GLY A 1 109 ? 1.711 -13.336 -22.606 1.00 71.31 109 GLY A N 1
ATOM 827 C CA . GLY A 1 109 ? 1.631 -13.110 -24.049 1.00 71.31 109 GLY A CA 1
ATOM 828 C C . GLY A 1 109 ? 0.191 -12.948 -24.552 1.00 71.31 109 GLY A C 1
ATOM 829 O O . GLY A 1 109 ? -0.041 -13.003 -25.763 1.00 71.31 109 GLY A O 1
ATOM 830 N N . ALA A 1 110 ? -0.777 -12.754 -23.644 1.00 63.19 110 ALA A N 1
ATOM 831 C CA . ALA A 1 110 ? -2.172 -12.459 -23.967 1.00 63.19 110 ALA A CA 1
ATOM 832 C C . ALA A 1 110 ? -2.334 -11.088 -24.633 1.00 63.19 110 ALA A C 1
ATOM 834 O O . ALA A 1 110 ? -3.313 -10.880 -25.361 1.00 63.19 110 ALA A O 1
ATOM 835 N N . LEU A 1 111 ? -1.317 -10.221 -24.522 1.00 56.34 111 LEU A N 1
ATOM 836 C CA . LEU A 1 111 ? -1.060 -9.166 -25.493 1.00 56.34 111 LEU A CA 1
ATOM 837 C C . LEU A 1 111 ? -0.736 -9.820 -26.848 1.00 56.34 111 LEU A C 1
ATOM 839 O O . LEU A 1 111 ? 0.409 -9.866 -27.306 1.00 56.34 111 LEU A O 1
ATOM 843 N N . LYS A 1 112 ? -1.773 -10.345 -27.514 1.00 56.50 112 LYS A N 1
ATOM 844 C CA . LYS A 1 112 ? -1.732 -10.688 -28.926 1.00 56.50 112 LYS A CA 1
ATOM 845 C C . LYS A 1 112 ? -1.274 -9.418 -29.612 1.00 56.50 112 LYS A C 1
ATOM 847 O O . LYS A 1 112 ? -2.071 -8.496 -29.810 1.00 56.50 112 LYS A O 1
ATOM 852 N N . ARG A 1 113 ? 0.011 -9.361 -29.981 1.00 50.25 113 ARG A N 1
ATOM 853 C CA . ARG A 1 113 ? 0.461 -8.473 -31.045 1.00 50.25 113 ARG A CA 1
ATOM 854 C C . ARG A 1 113 ? -0.604 -8.631 -32.113 1.00 50.25 113 ARG A C 1
ATOM 856 O O . ARG A 1 113 ? -0.886 -9.755 -32.535 1.00 50.25 113 ARG A O 1
ATOM 863 N N . LYS A 1 114 ? -1.273 -7.540 -32.478 1.00 48.25 114 LYS A N 1
ATOM 864 C CA . LYS A 1 114 ? -2.082 -7.506 -33.693 1.00 48.25 114 LYS A CA 1
ATOM 865 C C . LYS A 1 114 ? -1.117 -7.642 -34.873 1.00 48.25 114 LYS A C 1
ATOM 867 O O . LYS A 1 114 ? -0.950 -6.722 -35.663 1.00 48.25 114 LYS A O 1
ATOM 872 N N . ASP A 1 115 ? -0.471 -8.792 -34.986 1.00 46.09 115 ASP A N 1
ATOM 873 C CA . ASP A 1 115 ? 0.018 -9.320 -36.235 1.00 46.09 115 ASP A CA 1
ATOM 874 C C . ASP A 1 115 ? -1.251 -9.787 -36.940 1.00 46.09 115 ASP A C 1
ATOM 876 O O . ASP A 1 115 ? -1.662 -10.943 -36.872 1.00 46.09 115 ASP A O 1
ATOM 880 N N . ALA A 1 116 ? -1.967 -8.822 -37.521 1.00 38.78 116 ALA A N 1
ATOM 881 C CA . ALA A 1 116 ? -2.981 -9.147 -38.498 1.00 38.78 116 ALA A CA 1
ATOM 882 C C . ALA A 1 116 ? -2.263 -9.938 -39.603 1.00 38.78 116 ALA A C 1
ATOM 884 O O . ALA A 1 116 ? -1.312 -9.408 -40.188 1.00 38.78 116 ALA A O 1
ATOM 885 N N . PRO A 1 117 ? -2.661 -11.186 -39.898 1.00 43.25 117 PRO A N 1
ATOM 886 C CA . PRO A 1 117 ? -2.139 -11.868 -41.062 1.00 43.25 117 PRO A CA 1
ATOM 887 C C . PRO A 1 117 ? -2.680 -11.114 -42.276 1.00 43.25 117 PRO A C 1
ATOM 889 O O . PRO A 1 117 ? -3.870 -11.177 -42.581 1.00 43.25 117 PRO A O 1
ATOM 892 N N . ALA A 1 118 ? -1.819 -10.362 -42.960 1.00 44.62 118 ALA A N 1
ATOM 893 C CA . ALA A 1 118 ? -2.107 -9.887 -44.304 1.00 44.62 118 ALA A CA 1
ATOM 894 C C . ALA A 1 118 ? -2.042 -11.099 -45.245 1.00 44.62 118 ALA A C 1
ATOM 896 O O . ALA A 1 118 ? -1.054 -11.318 -45.940 1.00 44.62 118 ALA A O 1
ATOM 897 N N . ALA A 1 119 ? -3.081 -11.931 -45.197 1.00 46.25 119 ALA A N 1
ATOM 898 C CA . ALA A 1 119 ? -3.360 -12.903 -46.234 1.00 46.25 119 ALA A CA 1
ATOM 899 C C . ALA A 1 119 ? -3.842 -12.142 -47.476 1.00 46.25 119 ALA A C 1
ATOM 901 O O . ALA A 1 119 ? -4.794 -11.366 -47.401 1.00 46.25 119 ALA A O 1
ATOM 902 N N . ASP A 1 120 ? -3.121 -12.347 -48.576 1.00 45.12 120 ASP A N 1
ATOM 903 C CA . ASP A 1 120 ? -3.530 -12.172 -49.971 1.00 45.12 120 ASP A CA 1
ATOM 904 C C . ASP A 1 120 ? -4.627 -11.134 -50.262 1.00 45.12 120 ASP A C 1
ATOM 906 O O . ASP A 1 120 ? -5.815 -11.441 -50.360 1.00 45.12 120 ASP A O 1
ATOM 910 N N . ALA A 1 121 ? -4.206 -9.904 -50.554 1.00 42.47 121 ALA A N 1
ATOM 911 C CA . ALA A 1 121 ? -4.978 -9.009 -51.407 1.00 42.47 121 ALA A CA 1
ATOM 912 C C . ALA A 1 121 ? -4.114 -8.616 -52.613 1.00 42.47 121 ALA A C 1
ATOM 914 O O . ALA A 1 121 ? -3.078 -7.967 -52.477 1.00 42.47 121 ALA A O 1
ATOM 915 N N . ALA A 1 122 ? -4.553 -9.069 -53.788 1.00 44.53 122 ALA A N 1
ATOM 916 C CA . ALA A 1 122 ? -3.933 -8.898 -55.098 1.00 44.53 122 ALA A CA 1
ATOM 917 C C . ALA A 1 122 ? -3.433 -7.461 -55.392 1.00 44.53 122 ALA A C 1
ATOM 919 O O . ALA A 1 122 ? -4.030 -6.484 -54.927 1.00 44.53 122 ALA A O 1
ATOM 920 N N . PRO A 1 123 ? -2.386 -7.293 -56.227 1.00 43.31 123 PRO A N 1
ATOM 921 C CA . PRO A 1 123 ? -1.798 -5.986 -56.488 1.00 43.31 123 PRO A CA 1
ATOM 922 C C . PRO A 1 123 ? -2.705 -5.140 -57.394 1.00 43.31 123 PRO A C 1
ATOM 924 O O . PRO A 1 123 ? -2.655 -5.227 -58.620 1.00 43.31 123 PRO A O 1
ATOM 927 N N . GLN A 1 124 ? -3.521 -4.264 -56.800 1.00 43.47 124 GLN A N 1
ATOM 928 C CA . GLN A 1 124 ? -4.113 -3.152 -57.542 1.00 43.47 124 GLN A CA 1
ATOM 929 C C . GLN A 1 124 ? -3.054 -2.075 -57.787 1.00 43.47 124 GLN A C 1
ATOM 931 O O . GLN A 1 124 ? -2.620 -1.372 -56.873 1.00 43.47 124 GLN A O 1
ATOM 936 N N . ALA A 1 125 ? -2.670 -1.934 -59.054 1.00 54.16 125 ALA A N 1
ATOM 937 C CA . ALA A 1 125 ? -1.785 -0.894 -59.550 1.00 54.16 125 ALA A CA 1
ATOM 938 C C . ALA A 1 125 ? -2.270 0.507 -59.136 1.00 54.16 125 ALA A C 1
ATOM 940 O O . ALA A 1 125 ? -3.319 0.979 -59.583 1.00 54.16 125 ALA A O 1
ATOM 941 N N . LYS A 1 126 ? -1.479 1.209 -58.314 1.00 45.75 126 LYS A N 1
ATOM 942 C CA . LYS A 1 126 ? -1.631 2.649 -58.073 1.00 45.75 126 LYS A CA 1
ATOM 943 C C . LYS A 1 126 ? -0.280 3.354 -58.220 1.00 45.75 126 LYS A C 1
ATOM 945 O O . LYS A 1 126 ? 0.740 2.909 -57.711 1.00 45.75 126 LYS A O 1
ATOM 950 N N . LYS A 1 127 ? -0.339 4.436 -59.000 1.00 50.78 127 LYS A N 1
ATOM 951 C CA . LYS A 1 127 ? 0.725 5.308 -59.527 1.00 50.78 127 LYS A CA 1
ATOM 952 C C . LYS A 1 127 ? 1.759 5.756 -58.474 1.00 50.78 127 LYS A C 1
ATOM 954 O O . LYS A 1 127 ? 1.395 5.893 -57.306 1.00 50.78 127 LYS A O 1
ATOM 959 N N . PRO A 1 128 ? 3.003 6.087 -58.881 1.00 47.94 128 PRO A N 1
ATOM 960 C CA . PRO A 1 128 ? 4.045 6.495 -57.948 1.00 47.94 128 PRO A CA 1
ATOM 961 C C . PRO A 1 128 ? 3.727 7.888 -57.396 1.00 47.94 128 PRO A C 1
ATOM 963 O O . PRO A 1 128 ? 3.742 8.879 -58.124 1.00 47.94 128 PRO A O 1
ATOM 966 N N . LYS A 1 129 ? 3.425 7.966 -56.099 1.00 49.97 129 LYS A N 1
ATOM 967 C CA . LYS A 1 129 ? 3.464 9.220 -55.345 1.00 49.97 129 LYS A CA 1
ATOM 968 C C . LYS A 1 129 ? 4.778 9.266 -54.580 1.00 49.97 129 LYS A C 1
ATOM 970 O O . LYS A 1 129 ? 4.970 8.555 -53.600 1.00 49.97 129 LYS A O 1
ATOM 975 N N . THR A 1 130 ? 5.681 10.107 -55.059 1.00 60.19 130 THR A N 1
ATOM 976 C CA . THR A 1 130 ? 6.890 10.532 -54.361 1.00 60.19 130 THR A CA 1
ATOM 977 C C . THR A 1 130 ? 6.510 11.443 -53.198 1.00 60.19 130 THR A C 1
ATOM 979 O O . THR A 1 130 ? 6.338 12.643 -53.380 1.00 60.19 130 THR A O 1
ATOM 982 N N . THR A 1 131 ? 6.394 10.880 -52.002 1.00 53.00 131 THR A N 1
ATOM 983 C CA . THR A 1 131 ? 6.541 11.614 -50.737 1.00 53.00 131 THR A CA 1
ATOM 984 C C . THR A 1 131 ? 7.114 10.645 -49.719 1.00 53.00 131 THR A C 1
ATOM 986 O O . THR A 1 131 ? 6.579 9.550 -49.562 1.00 53.00 131 THR A O 1
ATOM 989 N N . GLY A 1 132 ? 8.226 11.042 -49.096 1.00 57.72 132 GLY A N 1
ATOM 990 C CA . GLY A 1 132 ? 9.047 10.218 -48.215 1.00 57.72 132 GLY A CA 1
ATOM 991 C C . GLY A 1 132 ? 8.218 9.383 -47.249 1.00 57.72 132 GLY A C 1
ATOM 992 O O . GLY A 1 132 ? 7.399 9.904 -46.491 1.00 57.72 132 GLY A O 1
ATOM 993 N N . THR A 1 133 ? 8.431 8.075 -47.321 1.00 53.84 133 THR A N 1
ATOM 994 C CA . THR A 1 133 ? 7.778 7.056 -46.513 1.00 53.84 133 THR A CA 1
ATOM 995 C C . THR A 1 133 ? 8.112 7.302 -45.046 1.00 53.84 133 THR A C 1
ATOM 997 O O . THR A 1 133 ? 9.117 6.816 -44.535 1.00 53.84 133 THR A O 1
ATOM 1000 N N . VAL A 1 134 ? 7.289 8.075 -44.338 1.00 60.81 134 VAL A N 1
ATOM 100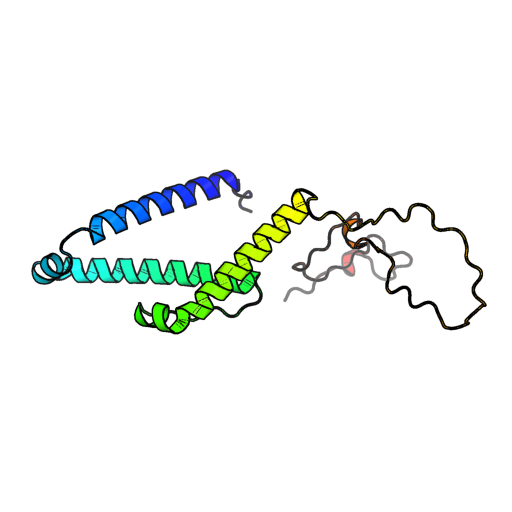1 C CA . VAL A 1 134 ? 7.317 8.038 -42.879 1.00 60.81 134 VAL A CA 1
ATOM 1002 C C . VAL A 1 134 ? 6.735 6.684 -42.509 1.00 60.81 134 VAL A C 1
ATOM 1004 O O . VAL A 1 134 ? 5.532 6.457 -42.630 1.00 60.81 134 VAL A O 1
ATOM 1007 N N . VAL A 1 135 ? 7.617 5.769 -42.122 1.00 61.75 135 VAL A N 1
ATOM 1008 C CA . VAL A 1 135 ? 7.308 4.405 -41.690 1.00 61.75 135 VAL A CA 1
ATOM 1009 C C . VAL A 1 135 ? 6.586 4.471 -40.336 1.00 61.75 135 VAL A C 1
ATOM 1011 O O . VAL A 1 135 ? 7.129 4.101 -39.306 1.00 61.75 135 VAL A O 1
ATOM 1014 N N . ARG A 1 136 ? 5.363 5.013 -40.300 1.00 59.03 136 ARG A N 1
ATOM 1015 C CA . ARG A 1 136 ? 4.552 5.139 -39.073 1.00 59.03 136 ARG A CA 1
ATOM 1016 C C . ARG A 1 136 ? 3.896 3.821 -38.647 1.00 59.03 136 ARG A C 1
ATOM 1018 O O . ARG A 1 136 ? 3.199 3.798 -37.643 1.00 59.03 136 ARG A O 1
ATOM 1025 N N . SER A 1 137 ? 4.088 2.743 -39.408 1.00 56.88 137 SER A N 1
ATOM 1026 C CA . SER A 1 137 ? 3.323 1.495 -39.259 1.00 56.88 137 SER A CA 1
ATOM 1027 C C . SER A 1 137 ? 4.178 0.231 -39.318 1.00 56.88 137 SER A C 1
ATOM 1029 O O . SER A 1 137 ? 3.652 -0.851 -39.557 1.00 56.88 137 SER A O 1
ATOM 1031 N N . ALA A 1 138 ? 5.493 0.334 -39.121 1.00 63.81 138 ALA A N 1
ATOM 1032 C CA . ALA A 1 138 ? 6.276 -0.867 -38.870 1.00 63.81 138 ALA A CA 1
ATOM 1033 C C . ALA A 1 138 ? 6.010 -1.305 -37.421 1.00 63.81 138 ALA A C 1
ATOM 1035 O O . ALA A 1 138 ? 6.219 -0.514 -36.501 1.00 63.81 138 ALA A O 1
ATOM 1036 N N . ASN A 1 139 ? 5.554 -2.546 -37.223 1.00 63.69 139 ASN A N 1
ATOM 1037 C CA . ASN A 1 139 ? 5.534 -3.235 -35.927 1.00 63.69 139 ASN A CA 1
ATOM 1038 C C . ASN A 1 139 ? 6.985 -3.434 -35.438 1.00 63.69 139 ASN A C 1
ATOM 1040 O O . ASN A 1 139 ? 7.499 -4.549 -35.393 1.00 63.69 139 ASN A O 1
ATOM 1044 N N . ILE A 1 140 ? 7.693 -2.341 -35.143 1.00 76.06 140 ILE A N 1
ATOM 1045 C CA . ILE A 1 140 ? 9.072 -2.375 -34.668 1.00 76.06 140 ILE A CA 1
ATOM 1046 C C . ILE A 1 140 ? 9.011 -2.823 -33.215 1.00 76.06 140 ILE A C 1
ATOM 1048 O O . ILE A 1 140 ? 8.616 -2.070 -32.324 1.00 76.06 140 ILE A O 1
ATOM 1052 N N . THR A 1 141 ? 9.394 -4.072 -32.973 1.00 81.50 141 THR A N 1
ATOM 1053 C CA . THR A 1 141 ? 9.611 -4.576 -31.619 1.00 81.50 141 THR A CA 1
ATOM 1054 C C . THR A 1 141 ? 10.645 -3.704 -30.918 1.00 81.50 141 THR A C 1
ATOM 1056 O O . THR A 1 141 ? 11.661 -3.375 -31.531 1.00 81.50 141 THR A O 1
ATOM 1059 N N . LYS A 1 142 ? 10.418 -3.363 -29.643 1.00 82.94 142 LYS A N 1
ATOM 1060 C CA . LYS A 1 142 ? 11.345 -2.560 -28.831 1.00 82.94 142 LYS A CA 1
ATOM 1061 C C . LYS A 1 142 ? 12.766 -3.153 -28.915 1.00 82.94 142 LYS A C 1
ATOM 1063 O O . LYS A 1 142 ? 12.996 -4.232 -28.361 1.00 82.94 142 LYS A O 1
ATOM 1068 N N . PRO A 1 143 ? 13.723 -2.505 -29.608 1.00 88.00 143 PRO A N 1
ATOM 1069 C CA . PRO A 1 143 ? 15.053 -3.076 -29.815 1.00 88.00 143 PRO A CA 1
ATOM 1070 C C . PRO A 1 143 ? 15.815 -3.247 -28.497 1.00 88.00 143 PRO A C 1
ATOM 1072 O O . PRO A 1 143 ? 16.627 -4.159 -28.386 1.00 88.00 143 PRO A O 1
ATOM 1075 N N . GLN A 1 144 ? 15.489 -2.440 -27.481 1.00 90.25 144 GLN A N 1
ATOM 1076 C CA . GLN A 1 144 ? 16.089 -2.503 -26.146 1.00 90.25 144 GLN A CA 1
ATOM 1077 C C . GLN A 1 144 ? 15.908 -3.873 -25.475 1.00 90.25 144 GLN A C 1
ATOM 1079 O O . GLN A 1 144 ? 16.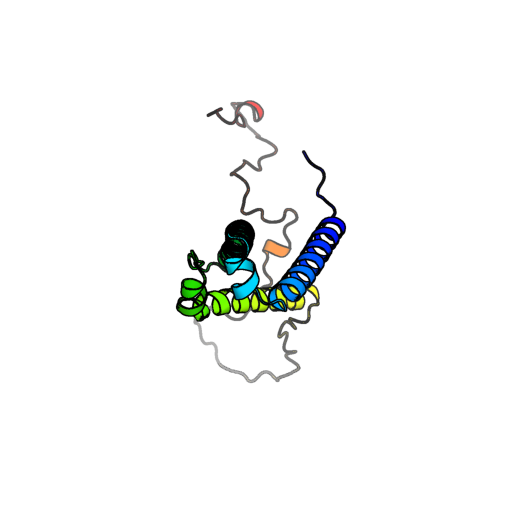758 -4.279 -24.691 1.00 90.25 144 GLN A O 1
ATOM 1084 N N . LEU A 1 145 ? 14.834 -4.606 -25.805 1.00 85.88 145 LEU A N 1
ATOM 1085 C CA . LEU A 1 145 ? 14.572 -5.946 -25.261 1.00 85.88 145 LEU A CA 1
ATOM 1086 C C . LEU A 1 145 ? 15.559 -7.006 -25.770 1.00 85.88 145 LEU A C 1
ATOM 1088 O O . LEU A 1 145 ? 15.649 -8.083 -25.194 1.00 85.88 145 LEU A O 1
ATOM 1092 N N . HIS A 1 146 ? 16.286 -6.710 -26.847 1.00 88.44 146 HIS A N 1
ATOM 1093 C CA . HIS A 1 146 ? 17.229 -7.631 -27.478 1.00 88.44 146 HIS A CA 1
ATOM 1094 C C . HIS A 1 146 ? 18.690 -7.293 -27.143 1.00 88.44 146 HIS A C 1
ATOM 1096 O O . HIS A 1 146 ? 19.608 -7.848 -27.745 1.00 88.44 146 HIS A O 1
ATOM 1102 N N . PHE A 1 147 ? 18.934 -6.356 -26.221 1.00 92.75 147 PHE A N 1
ATOM 1103 C CA . PHE A 1 147 ? 20.289 -6.025 -25.792 1.00 92.75 147 PHE A CA 1
ATOM 1104 C C . PHE A 1 147 ? 20.845 -7.126 -24.886 1.00 92.75 147 PHE A C 1
ATOM 1106 O O . PHE A 1 147 ? 20.158 -7.620 -23.998 1.00 92.75 147 PHE A O 1
ATOM 1113 N N . ALA A 1 148 ? 22.118 -7.484 -25.083 1.00 89.75 148 ALA A N 1
ATOM 1114 C CA . ALA A 1 148 ? 22.804 -8.452 -24.223 1.00 89.75 148 ALA A CA 1
ATOM 1115 C C . ALA A 1 148 ? 22.905 -7.966 -22.765 1.00 89.75 148 ALA A C 1
ATOM 1117 O O . ALA A 1 148 ? 22.863 -8.766 -21.836 1.00 89.75 148 ALA A O 1
ATOM 1118 N N . GLN A 1 149 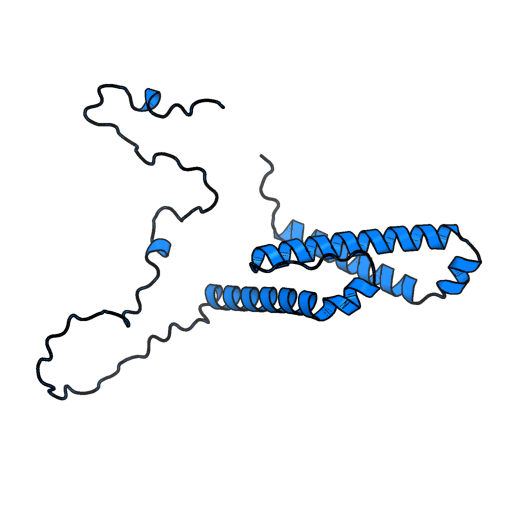? 23.020 -6.649 -22.575 1.00 86.62 149 GLN A N 1
ATOM 1119 C CA . GLN A 1 149 ? 22.912 -5.987 -21.282 1.00 86.62 149 GLN A CA 1
ATOM 1120 C C . GLN A 1 149 ? 21.573 -5.250 -21.225 1.00 86.62 149 GLN A C 1
ATOM 1122 O O . GLN A 1 149 ? 21.315 -4.368 -22.046 1.00 86.62 149 GLN A O 1
ATOM 1127 N N . LEU A 1 150 ? 20.733 -5.614 -20.256 1.00 87.38 150 LEU A N 1
ATOM 1128 C CA . LEU A 1 150 ? 19.460 -4.937 -20.021 1.00 87.38 150 LEU A CA 1
ATOM 1129 C C . LEU A 1 150 ? 19.690 -3.496 -19.546 1.00 87.38 150 LEU A C 1
ATOM 1131 O O . LEU A 1 150 ? 20.711 -3.176 -18.934 1.00 87.38 150 LEU A O 1
ATOM 1135 N N . VAL A 1 151 ? 18.725 -2.628 -19.844 1.00 87.31 151 VAL A N 1
ATOM 1136 C CA . VAL A 1 151 ? 18.757 -1.220 -19.440 1.00 87.31 151 VAL A CA 1
ATOM 1137 C C . VAL A 1 151 ? 18.515 -1.118 -17.931 1.00 87.31 151 VAL A C 1
ATOM 1139 O O . VAL A 1 151 ? 17.482 -1.571 -17.445 1.00 87.31 151 VAL A O 1
ATOM 1142 N N . ASP A 1 152 ? 19.450 -0.498 -17.210 1.00 88.12 152 ASP A N 1
ATOM 1143 C CA . ASP A 1 152 ? 19.306 -0.125 -15.800 1.00 88.12 152 ASP A CA 1
ATOM 1144 C C . ASP A 1 152 ? 19.108 1.395 -15.700 1.00 88.12 152 ASP A C 1
ATOM 1146 O O . ASP A 1 152 ? 20.004 2.166 -16.047 1.00 88.12 152 ASP A O 1
ATOM 1150 N N . ASN A 1 153 ? 17.925 1.822 -15.251 1.00 89.25 153 ASN A N 1
ATOM 1151 C CA . ASN A 1 153 ? 17.557 3.239 -15.142 1.00 89.25 153 ASN A CA 1
ATOM 1152 C C . ASN A 1 153 ? 18.017 3.897 -13.830 1.00 89.25 153 ASN A C 1
ATOM 1154 O O . ASN A 1 153 ? 17.893 5.111 -13.695 1.00 89.25 153 ASN A O 1
ATOM 1158 N N . ASN A 1 154 ? 18.537 3.123 -12.873 1.00 87.94 154 ASN A N 1
ATOM 1159 C CA . ASN A 1 154 ? 18.935 3.618 -11.551 1.00 87.94 154 ASN A CA 1
ATOM 1160 C C . ASN A 1 154 ? 20.460 3.671 -11.370 1.00 87.94 154 ASN A C 1
ATOM 1162 O O . ASN A 1 154 ? 20.955 4.161 -10.353 1.00 87.94 154 ASN A O 1
ATOM 1166 N N . ALA A 1 155 ? 21.226 3.170 -12.341 1.00 82.31 155 ALA A N 1
ATOM 1167 C CA . ALA A 1 155 ? 22.677 3.200 -12.288 1.00 82.31 155 ALA A CA 1
ATOM 1168 C C . ALA 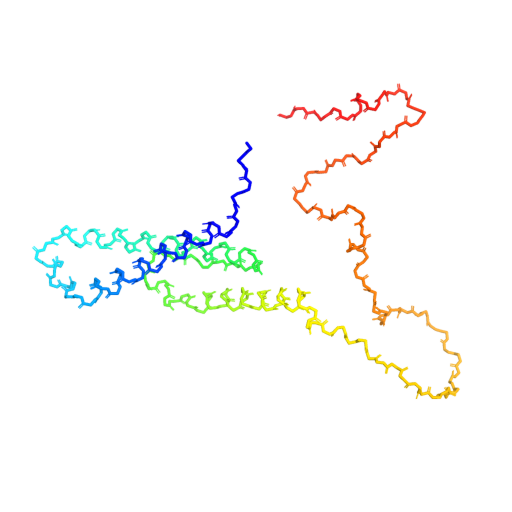A 1 155 ? 23.227 4.618 -12.506 1.00 82.31 155 ALA A C 1
ATOM 1170 O O . ALA A 1 155 ? 22.915 5.292 -13.488 1.00 82.31 155 ALA A O 1
ATOM 1171 N N . LEU A 1 156 ? 24.147 5.035 -11.631 1.00 86.00 156 LEU A N 1
ATOM 1172 C CA . LEU A 1 156 ? 25.034 6.161 -11.921 1.00 86.00 156 LEU A CA 1
ATOM 1173 C C . LEU A 1 156 ? 25.817 5.874 -13.206 1.00 86.00 156 LEU A C 1
ATOM 1175 O O . LEU A 1 156 ? 26.247 4.740 -13.439 1.00 86.00 156 LEU A O 1
ATOM 1179 N N . TRP A 1 157 ? 26.032 6.907 -14.019 1.00 85.44 157 TRP A N 1
ATOM 1180 C CA . TRP A 1 157 ? 26.777 6.773 -15.266 1.00 85.44 157 TRP A CA 1
ATOM 1181 C C . TRP A 1 157 ? 28.187 6.223 -15.013 1.00 85.44 157 TRP A C 1
ATOM 1183 O O . TRP A 1 157 ? 28.921 6.715 -14.151 1.00 85.44 157 TRP A O 1
ATOM 1193 N N . LYS A 1 158 ? 28.570 5.201 -15.787 1.00 86.44 158 LYS A N 1
ATOM 1194 C CA . LYS A 1 158 ? 29.897 4.575 -15.751 1.00 86.44 158 LYS A CA 1
ATOM 1195 C C . LYS A 1 158 ? 30.410 4.361 -17.178 1.00 86.44 158 LYS A C 1
ATOM 1197 O O . LYS A 1 158 ? 29.639 3.913 -18.030 1.00 86.44 158 LYS A O 1
ATOM 1202 N N . PRO A 1 159 ? 31.696 4.631 -17.461 1.00 88.81 159 PRO A N 1
ATOM 1203 C CA . PRO A 1 159 ? 32.292 4.295 -18.749 1.00 88.81 159 PRO A CA 1
ATOM 1204 C C . PRO A 1 159 ? 32.211 2.786 -19.037 1.00 88.81 159 PRO A C 1
ATOM 1206 O O . PRO A 1 159 ? 32.612 1.975 -18.208 1.00 88.81 159 PRO A O 1
ATOM 1209 N N . VAL A 1 160 ? 31.749 2.409 -20.235 1.00 88.62 160 VAL A N 1
ATOM 1210 C CA . VAL A 1 160 ? 31.653 0.998 -20.692 1.00 88.62 160 VAL A CA 1
ATOM 1211 C C . VAL A 1 160 ? 32.925 0.552 -21.445 1.00 88.62 160 VAL A C 1
ATOM 1213 O O . VAL A 1 160 ? 32.999 -0.529 -22.024 1.00 88.62 160 VAL A O 1
ATOM 1216 N N . ILE A 1 161 ? 33.957 1.401 -21.478 1.00 91.12 161 ILE A N 1
ATOM 1217 C CA . ILE A 1 161 ? 35.199 1.138 -22.210 1.00 91.12 161 ILE A CA 1
ATOM 1218 C C . ILE A 1 161 ? 36.038 0.061 -21.505 1.00 91.12 161 ILE A C 1
ATOM 1220 O O . ILE A 1 161 ? 36.403 0.201 -20.343 1.00 91.12 161 ILE A O 1
ATOM 1224 N N . THR A 1 162 ? 36.383 -1.006 -22.229 1.00 88.81 162 THR A N 1
ATOM 1225 C CA . THR A 1 162 ? 37.202 -2.117 -21.704 1.00 88.81 162 THR A CA 1
ATOM 1226 C C . THR A 1 162 ? 38.671 -2.027 -22.102 1.00 88.81 162 THR A C 1
ATOM 1228 O O . THR A 1 162 ? 39.525 -2.649 -21.478 1.00 88.81 162 THR A O 1
ATOM 1231 N N . LYS A 1 163 ? 38.987 -1.274 -23.162 1.00 91.00 163 LYS A N 1
ATOM 1232 C CA . LYS A 1 163 ? 40.348 -1.101 -23.679 1.00 91.00 163 LYS A CA 1
ATOM 1233 C C . LYS A 1 163 ? 40.542 0.329 -24.156 1.00 91.00 163 LYS A C 1
ATOM 1235 O O . LYS A 1 163 ? 39.692 0.859 -24.866 1.00 91.00 163 LYS A O 1
ATOM 1240 N N . LYS A 1 164 ? 41.690 0.922 -23.824 1.00 92.25 164 LYS A N 1
ATOM 1241 C CA . LYS A 1 164 ? 42.080 2.277 -24.240 1.00 92.25 164 LYS A CA 1
ATOM 1242 C C . LYS A 1 164 ? 43.290 2.215 -25.189 1.00 92.25 164 LYS A C 1
ATOM 1244 O O . LYS A 1 164 ? 44.421 2.409 -24.746 1.00 92.25 164 LYS A O 1
ATOM 1249 N N . PRO A 1 165 ? 43.099 1.874 -26.478 1.00 91.94 165 PRO A N 1
ATOM 1250 C CA . PRO A 1 165 ? 44.200 1.841 -27.438 1.00 91.94 165 PRO A CA 1
ATOM 1251 C C . PRO A 1 165 ? 44.779 3.248 -27.659 1.00 91.94 165 PRO A C 1
ATOM 1253 O O . PRO A 1 165 ? 44.058 4.240 -27.586 1.00 91.94 165 PRO A O 1
ATOM 1256 N N . HIS A 1 166 ? 46.087 3.328 -27.927 1.00 90.94 166 HIS A N 1
ATOM 1257 C CA . HIS A 1 166 ? 46.828 4.589 -28.131 1.00 90.94 166 HIS A CA 1
ATOM 1258 C C . HIS A 1 166 ? 46.785 5.560 -26.936 1.00 90.94 166 HIS A C 1
ATOM 1260 O O . HIS A 1 166 ? 46.867 6.780 -27.091 1.00 90.94 166 HIS A O 1
ATOM 1266 N N . ALA A 1 167 ? 46.658 5.017 -25.726 1.00 90.06 167 ALA A N 1
ATOM 1267 C CA . ALA A 1 167 ? 46.628 5.788 -24.497 1.00 90.06 167 ALA A CA 1
ATOM 1268 C C . ALA A 1 167 ? 47.963 6.501 -24.213 1.00 90.06 167 ALA A C 1
ATOM 1270 O O . ALA A 1 167 ? 49.017 5.873 -24.191 1.00 90.06 167 ALA A O 1
ATOM 1271 N N . LYS A 1 168 ? 47.894 7.804 -23.909 1.00 90.75 168 LYS A N 1
ATOM 1272 C CA . LYS A 1 168 ? 48.977 8.535 -23.221 1.00 90.75 168 LYS A CA 1
ATOM 1273 C C . LYS A 1 168 ? 48.902 8.404 -21.694 1.00 90.75 168 LYS A C 1
ATOM 1275 O O . LYS A 1 168 ? 49.910 8.559 -21.025 1.00 90.75 168 LYS A O 1
ATOM 1280 N N . VAL A 1 169 ? 47.704 8.128 -21.173 1.00 88.75 169 VAL A N 1
ATOM 1281 C CA . VAL A 1 169 ? 47.407 7.891 -19.750 1.00 88.75 169 VAL A CA 1
ATOM 1282 C C . VAL A 1 169 ? 46.683 6.546 -19.647 1.00 88.75 169 VAL A C 1
ATOM 1284 O O . VAL A 1 169 ? 45.691 6.393 -20.380 1.00 88.75 169 VAL A O 1
ATOM 1287 N N . PRO A 1 170 ? 47.136 5.601 -18.799 1.00 89.81 170 PRO A N 1
ATOM 1288 C CA . PRO A 1 170 ? 46.523 4.282 -18.625 1.00 89.81 170 PRO A CA 1
ATOM 1289 C C . PRO A 1 170 ? 45.013 4.327 -18.351 1.00 89.81 170 PRO A C 1
ATOM 1291 O O . PRO A 1 170 ? 44.465 5.339 -17.900 1.00 89.81 170 PRO A O 1
ATOM 1294 N N . LEU A 1 171 ? 44.312 3.236 -18.672 1.00 86.56 171 LEU A N 1
ATOM 1295 C CA . LEU A 1 171 ? 42.858 3.149 -18.497 1.00 86.56 171 LEU A CA 1
ATOM 1296 C C . LEU A 1 171 ? 42.486 3.225 -17.010 1.00 86.56 171 LEU A C 1
ATOM 1298 O O . LEU A 1 171 ? 41.541 3.914 -16.644 1.00 86.56 171 LEU A O 1
ATOM 1302 N N . GLU A 1 172 ? 43.285 2.585 -16.171 1.00 85.69 172 GLU A N 1
ATOM 1303 C CA . GLU A 1 172 ? 43.151 2.475 -14.723 1.00 85.69 172 GLU A CA 1
ATOM 1304 C C . GLU A 1 172 ? 43.197 3.858 -14.064 1.00 85.69 172 GLU A C 1
ATOM 1306 O O . GLU A 1 172 ? 42.348 4.185 -13.241 1.00 85.69 172 GLU A O 1
ATOM 1311 N N . GLU A 1 173 ? 44.118 4.712 -14.512 1.00 85.88 173 GLU A N 1
ATOM 1312 C CA . GLU A 1 173 ? 44.241 6.103 -14.057 1.00 85.88 173 GLU A CA 1
ATOM 1313 C C . GLU A 1 173 ? 43.107 7.000 -14.576 1.00 85.88 173 GLU A C 1
ATOM 1315 O O . GLU A 1 173 ? 42.812 8.040 -13.996 1.00 85.88 173 GLU A O 1
ATOM 1320 N N . SER A 1 174 ? 42.443 6.601 -15.664 1.00 84.00 174 SER A N 1
ATOM 1321 C CA . SER A 1 174 ? 41.344 7.369 -16.266 1.00 84.00 174 SER A CA 1
ATOM 1322 C C . SER A 1 174 ? 39.978 7.056 -15.654 1.00 84.00 174 SER A C 1
ATOM 1324 O O . SER A 1 174 ? 39.041 7.827 -15.844 1.00 84.00 174 SER A O 1
ATOM 1326 N N . LEU A 1 175 ? 39.845 5.912 -14.977 1.00 81.31 175 LEU A N 1
ATOM 1327 C CA . LEU A 1 175 ? 38.592 5.427 -14.390 1.00 81.31 175 LEU A CA 1
ATOM 1328 C C . LEU A 1 175 ? 38.485 5.702 -12.882 1.00 81.31 175 LEU A C 1
ATOM 1330 O O . LEU A 1 175 ? 37.544 5.232 -12.242 1.00 81.31 175 LEU A O 1
ATOM 1334 N N . VAL A 1 176 ? 39.417 6.469 -12.309 1.00 73.00 176 VAL A N 1
ATOM 1335 C CA . VAL A 1 176 ? 39.362 6.869 -10.901 1.00 73.00 176 VAL A CA 1
ATOM 1336 C C . VAL A 1 176 ? 38.194 7.838 -10.719 1.00 73.00 176 VAL A C 1
ATOM 1338 O O . VAL A 1 176 ? 38.228 8.975 -11.189 1.00 73.00 176 VAL A O 1
ATOM 1341 N N . GLN A 1 177 ? 37.133 7.383 -10.053 1.00 61.88 177 GLN A N 1
ATOM 1342 C CA . GLN A 1 177 ? 36.081 8.278 -9.583 1.00 61.88 177 GLN A CA 1
ATOM 1343 C C . GLN A 1 177 ? 36.703 9.214 -8.544 1.00 61.88 177 GLN A C 1
ATOM 1345 O O . GLN A 1 177 ? 37.277 8.745 -7.563 1.00 61.88 177 GLN A O 1
ATOM 1350 N N . ALA A 1 178 ? 36.621 10.528 -8.767 1.00 52.00 178 ALA A N 1
ATOM 1351 C CA . ALA A 1 178 ? 36.961 11.496 -7.735 1.00 52.00 178 ALA A CA 1
ATOM 1352 C C . ALA A 1 178 ? 36.064 11.223 -6.521 1.00 52.00 178 ALA A C 1
ATOM 1354 O O . ALA A 1 178 ? 34.838 11.276 -6.635 1.00 52.00 178 ALA A O 1
ATOM 1355 N N . SER A 1 179 ? 36.674 10.875 -5.390 1.00 44.25 179 SER A N 1
ATOM 1356 C CA . SER A 1 179 ? 35.991 10.778 -4.107 1.00 44.25 179 SER A CA 1
ATOM 1357 C C . SER A 1 179 ? 35.420 12.158 -3.779 1.00 44.25 179 SER A C 1
ATOM 1359 O O . SER A 1 179 ? 36.184 13.107 -3.601 1.00 44.25 179 SER A O 1
ATOM 1361 N N . LEU A 1 180 ? 34.092 12.269 -3.759 1.00 38.44 180 LEU A N 1
ATOM 1362 C CA . LEU A 1 180 ? 33.384 13.341 -3.061 1.00 38.44 180 LEU A CA 1
ATOM 1363 C C . LEU A 1 180 ? 33.239 12.958 -1.589 1.00 38.44 180 LEU A C 1
ATOM 1365 O O . LEU A 1 180 ? 32.971 11.761 -1.331 1.00 38.44 180 LEU A O 1
#

Sequence (180 aa):
MTSPQDFKSLQDNVEAALVATVKSVNRVSAQDLPFLRAVDPSVGEDLDAKTTRILELSTTLLKSAADVCGLNAPDLEDTDDIDMRWRSIVDIVDSVLEKADTSIDEYTGALKRKDAPAADAAPQAKKPKTTGTVVRSANITKPQLHFAQLVDNNALWKPVITKKPHAKVPLEESLVQASL

pLDDT: mean 83.05, std 17.7, range [33.09, 97.62]

Radius of gyration: 28.7 Å; chains: 1; bounding box: 68×30×91 Å